Protein AF-A0A2J4P9V1-F1 (afdb_monomer_lite)

Secondary structure (DSSP, 8-state):
----PPPEEE---SHHHHHHHHHHHHTT--EEE-

Foldseek 3Di:
DDDDADAAEQEDDPPVSVVVQVVCVVVVHHYDYD

Sequence (34 aa):
MSTTLPTVAVIGSGTMGAGIAEVAAAAGHPVLIY

Radius of gyration: 10.46 Å; chains: 1; bounding box: 22×17×31 Å

Structure (mmCIF, N/CA/C/O backbone):
data_AF-A0A2J4P9V1-F1
#
_entry.id   AF-A0A2J4P9V1-F1
#
loop_
_atom_site.group_PDB
_atom_site.id
_atom_site.type_symbol
_atom_site.label_atom_id
_atom_site.label_alt_id
_atom_site.label_comp_id
_atom_site.label_asym_id
_atom_site.label_entity_id
_atom_site.label_seq_id
_atom_site.pdbx_PDB_ins_code
_atom_site.Cartn_x
_atom_site.Cartn_y
_atom_site.Cartn_z
_atom_site.occupancy
_atom_site.B_iso_or_equiv
_atom_site.auth_seq_id
_atom_site.auth_comp_id
_atom_site.auth_asym_id
_atom_site.auth_atom_id
_atom_site.pdbx_PDB_model_num
ATOM 1 N N . MET A 1 1 ? -14.057 2.348 22.644 1.00 52.56 1 MET A N 1
ATOM 2 C CA . MET A 1 1 ? -12.744 3.019 22.541 1.00 52.56 1 MET A CA 1
ATOM 3 C C . MET A 1 1 ? -12.276 2.825 21.105 1.00 52.56 1 MET A C 1
ATOM 5 O O . MET A 1 1 ? -12.055 1.685 20.726 1.00 52.56 1 MET A O 1
ATOM 9 N N . SER A 1 2 ? -12.273 3.869 20.270 1.00 64.75 2 SER A N 1
ATOM 10 C CA . SER A 1 2 ? -11.824 3.750 18.873 1.00 64.75 2 SER A CA 1
ATOM 11 C C . SER A 1 2 ? -10.314 3.938 18.843 1.00 64.75 2 SER A C 1
ATOM 13 O O . SER A 1 2 ? -9.835 5.067 18.890 1.00 64.75 2 SER A O 1
ATOM 15 N N . THR A 1 3 ? -9.559 2.843 18.844 1.00 69.81 3 THR A N 1
ATOM 16 C CA . THR A 1 3 ? -8.122 2.884 18.569 1.00 69.81 3 THR A CA 1
ATOM 17 C C . THR A 1 3 ? -7.958 3.064 17.068 1.00 69.81 3 THR A C 1
ATOM 19 O O . THR A 1 3 ? -8.138 2.114 16.308 1.00 69.81 3 THR A O 1
ATOM 22 N N . THR A 1 4 ? -7.688 4.287 16.623 1.00 74.50 4 THR A N 1
ATOM 23 C CA . THR A 1 4 ? -7.319 4.539 15.229 1.00 74.50 4 THR A CA 1
ATOM 24 C C . THR A 1 4 ? -6.071 3.712 14.932 1.00 74.50 4 THR A C 1
ATOM 26 O O . THR A 1 4 ? -5.0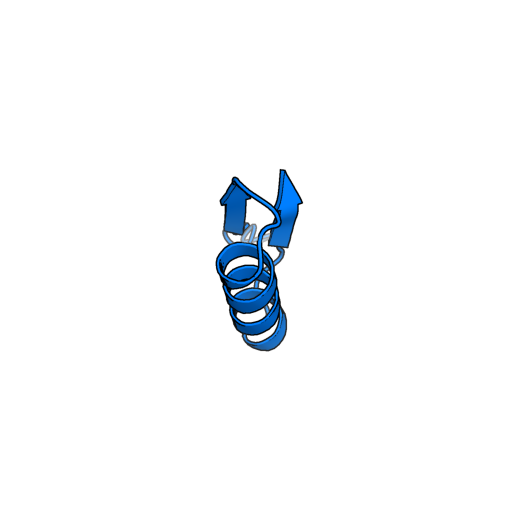29 3.929 15.552 1.00 74.50 4 THR A O 1
ATOM 29 N N . LEU A 1 5 ? -6.188 2.715 14.053 1.00 74.75 5 LEU A N 1
ATOM 30 C CA . LEU A 1 5 ? -5.032 1.934 13.618 1.00 74.75 5 LEU A CA 1
ATOM 31 C C . LEU A 1 5 ? -4.062 2.875 12.884 1.00 74.75 5 LEU A C 1
ATOM 33 O O . LEU A 1 5 ? -4.527 3.727 12.122 1.00 74.75 5 LEU A O 1
ATOM 37 N N . PRO A 1 6 ? -2.742 2.768 13.110 1.00 83.12 6 PRO A N 1
ATOM 38 C CA . PRO A 1 6 ? -1.775 3.596 12.403 1.00 83.12 6 PRO A CA 1
ATOM 39 C C . PRO A 1 6 ? -1.839 3.304 1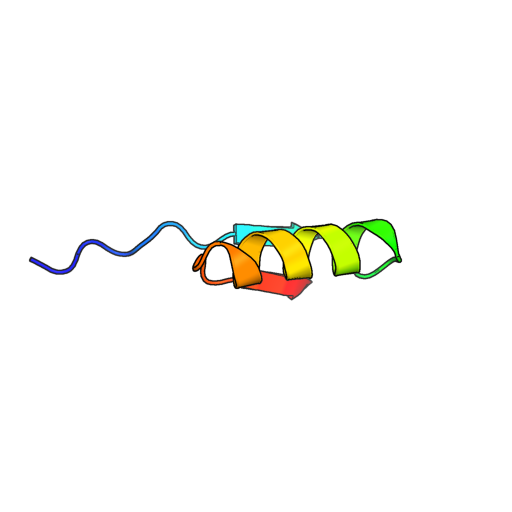0.896 1.00 83.12 6 PRO A C 1
ATOM 41 O O . PRO A 1 6 ? -1.639 2.172 10.461 1.00 83.12 6 PRO A O 1
ATOM 44 N N . THR A 1 7 ? -2.144 4.337 10.111 1.00 93.44 7 THR A N 1
ATOM 45 C CA . THR A 1 7 ? -2.171 4.291 8.643 1.00 93.44 7 THR A CA 1
ATOM 46 C C . THR A 1 7 ? -0.749 4.349 8.090 1.00 93.44 7 THR A C 1
ATOM 48 O O . THR A 1 7 ? 0.053 5.179 8.520 1.00 93.44 7 THR A O 1
ATOM 51 N N . VAL A 1 8 ? -0.443 3.508 7.102 1.00 95.44 8 VAL A N 1
ATOM 52 C CA . VAL A 1 8 ? 0.842 3.504 6.392 1.00 95.44 8 VAL A CA 1
ATOM 53 C C . VAL A 1 8 ? 0.744 4.410 5.167 1.00 95.44 8 VAL A C 1
ATOM 55 O O . VAL A 1 8 ? -0.135 4.231 4.328 1.00 95.44 8 VAL A O 1
ATOM 58 N N . ALA A 1 9 ? 1.657 5.373 5.041 1.00 97.00 9 ALA A N 1
ATOM 59 C CA . ALA A 1 9 ? 1.800 6.187 3.838 1.00 97.00 9 ALA A CA 1
ATOM 60 C C . ALA A 1 9 ? 3.018 5.715 3.034 1.00 97.00 9 ALA A C 1
ATOM 62 O O . ALA A 1 9 ? 4.135 5.697 3.552 1.00 97.00 9 AL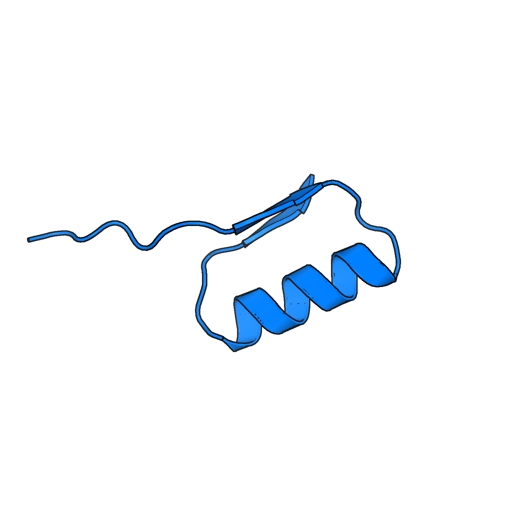A A O 1
ATOM 63 N N . VAL A 1 10 ? 2.802 5.350 1.771 1.00 97.62 10 VAL A N 1
ATOM 64 C CA . VAL A 1 10 ? 3.863 4.990 0.825 1.00 97.62 10 VAL A CA 1
ATOM 65 C C . VAL A 1 10 ? 4.043 6.141 -0.153 1.00 97.62 10 VAL A C 1
ATOM 67 O O . VAL A 1 10 ? 3.107 6.501 -0.863 1.00 97.62 10 VAL A O 1
ATOM 70 N N . ILE A 1 11 ? 5.243 6.721 -0.170 1.00 97.31 11 ILE A N 1
ATOM 71 C CA . ILE A 1 11 ? 5.598 7.815 -1.076 1.00 97.31 11 ILE A CA 1
ATOM 72 C C . ILE A 1 11 ? 6.386 7.234 -2.249 1.00 97.31 11 ILE A C 1
ATOM 74 O O . ILE A 1 11 ? 7.486 6.710 -2.067 1.00 97.31 11 ILE A O 1
ATOM 78 N N . GLY A 1 12 ? 5.819 7.339 -3.445 1.00 94.94 12 GLY A N 1
ATOM 79 C CA . GLY A 1 12 ? 6.326 6.749 -4.675 1.00 94.94 12 GLY A CA 1
ATOM 80 C C . GLY A 1 12 ? 5.587 5.463 -5.049 1.00 94.94 12 GLY A C 1
ATOM 81 O O . GLY A 1 12 ? 5.527 4.507 -4.280 1.00 94.94 12 GLY A O 1
ATOM 82 N N . SER A 1 13 ? 5.085 5.412 -6.284 1.00 94.31 13 SER A N 1
ATOM 83 C CA . SER A 1 13 ? 4.293 4.307 -6.853 1.00 94.31 13 SER A CA 1
ATOM 84 C C . SER A 1 13 ? 5.068 3.440 -7.855 1.00 94.31 13 SER A C 1
ATOM 86 O O . SER A 1 13 ? 4.483 2.716 -8.661 1.00 94.31 13 SER A O 1
ATOM 88 N N . GLY A 1 14 ? 6.403 3.500 -7.809 1.00 96.56 14 GLY A N 1
ATOM 89 C CA . GLY A 1 14 ? 7.262 2.583 -8.560 1.00 96.56 14 GLY A CA 1
ATOM 90 C C . GLY A 1 14 ? 7.097 1.132 -8.094 1.00 96.56 14 GLY A C 1
ATOM 91 O O . GLY A 1 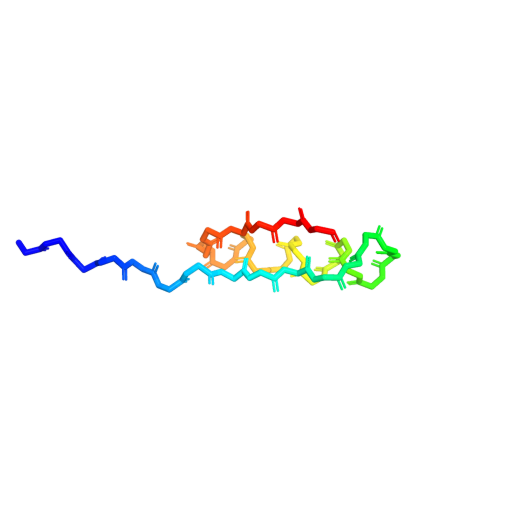14 ? 6.401 0.850 -7.121 1.00 96.56 14 GLY A O 1
ATOM 92 N N . THR A 1 15 ? 7.790 0.196 -8.743 1.00 97.69 15 THR A N 1
ATOM 93 C CA . THR A 1 15 ? 7.667 -1.250 -8.465 1.00 97.69 15 THR A CA 1
ATOM 94 C C . THR A 1 15 ? 7.831 -1.601 -6.983 1.00 97.69 15 THR A C 1
ATOM 96 O O . THR A 1 15 ? 7.026 -2.345 -6.430 1.00 97.69 15 THR A O 1
ATOM 99 N N . MET A 1 16 ? 8.833 -1.016 -6.319 1.00 97.31 16 MET A N 1
ATOM 100 C CA . MET A 1 16 ? 9.048 -1.214 -4.883 1.00 97.31 16 MET A CA 1
ATOM 101 C C . MET A 1 16 ? 7.925 -0.602 -4.039 1.00 97.31 16 MET A C 1
ATOM 103 O O . MET A 1 16 ? 7.471 -1.236 -3.095 1.00 97.31 16 MET A O 1
ATOM 107 N N . GLY A 1 17 ? 7.450 0.598 -4.384 1.00 97.88 17 GLY A N 1
ATOM 108 C CA . GLY A 1 17 ? 6.375 1.273 -3.651 1.00 97.88 17 GLY A CA 1
ATOM 109 C C . GLY A 1 17 ? 5.052 0.512 -3.723 1.00 97.88 17 GLY A C 1
ATOM 110 O O . GLY A 1 17 ? 4.409 0.293 -2.700 1.00 97.88 17 GLY A O 1
ATOM 111 N N . ALA A 1 18 ? 4.698 0.011 -4.908 1.00 97.75 18 ALA A N 1
ATOM 112 C CA . ALA A 1 18 ? 3.535 -0.852 -5.088 1.00 97.75 18 ALA A CA 1
ATOM 113 C C . ALA A 1 18 ? 3.639 -2.137 -4.245 1.00 97.75 18 ALA A C 1
ATOM 115 O O . ALA A 1 18 ? 2.695 -2.474 -3.536 1.00 97.75 18 ALA A O 1
ATOM 116 N N . GLY A 1 19 ? 4.803 -2.800 -4.243 1.00 98.12 19 GLY A N 1
ATOM 117 C CA . GLY A 1 19 ? 5.026 -3.998 -3.426 1.00 98.12 19 GLY A CA 1
ATOM 118 C C . GLY A 1 19 ? 4.958 -3.729 -1.917 1.00 98.12 19 GLY A C 1
ATOM 119 O O . GLY A 1 19 ? 4.370 -4.512 -1.175 1.00 98.12 19 GLY A O 1
ATOM 120 N N . ILE A 1 20 ? 5.498 -2.599 -1.446 1.00 97.69 20 ILE A N 1
ATOM 121 C CA . ILE A 1 20 ? 5.390 -2.189 -0.035 1.00 97.69 20 ILE A CA 1
ATOM 122 C C . ILE A 1 20 ? 3.921 -1.960 0.345 1.00 97.69 20 ILE A C 1
ATOM 124 O O . ILE A 1 20 ? 3.480 -2.431 1.394 1.00 97.69 20 ILE A O 1
ATOM 128 N N . ALA A 1 21 ? 3.159 -1.266 -0.507 1.00 97.69 21 ALA A N 1
ATOM 129 C CA . ALA A 1 21 ? 1.739 -1.019 -0.282 1.00 97.69 21 ALA A CA 1
ATOM 130 C C . ALA A 1 21 ? 0.926 -2.323 -0.240 1.00 97.69 21 ALA A C 1
ATOM 132 O O . ALA A 1 21 ? 0.079 -2.485 0.637 1.00 97.69 21 ALA A O 1
ATOM 133 N N . GLU A 1 22 ? 1.219 -3.268 -1.136 1.00 97.75 22 GLU A N 1
ATOM 134 C CA . GLU A 1 22 ? 0.582 -4.586 -1.178 1.00 97.75 22 GLU A CA 1
ATOM 135 C C . GLU A 1 22 ? 0.825 -5.376 0.113 1.00 97.75 22 GLU A C 1
ATOM 137 O O . GLU A 1 22 ? -0.124 -5.849 0.737 1.00 97.75 22 GLU A O 1
ATOM 142 N N . VAL A 1 23 ? 2.080 -5.458 0.569 1.00 97.56 23 VAL A N 1
ATOM 143 C CA . VAL A 1 23 ? 2.433 -6.179 1.801 1.00 97.56 23 VAL A CA 1
ATOM 144 C C . VAL A 1 23 ? 1.777 -5.542 3.031 1.00 97.56 23 VAL A C 1
ATOM 146 O O . VAL A 1 23 ? 1.238 -6.253 3.881 1.00 97.56 23 VAL A O 1
ATOM 149 N N . ALA A 1 24 ? 1.780 -4.209 3.134 1.00 96.06 24 ALA A N 1
ATOM 150 C CA . ALA A 1 24 ? 1.164 -3.503 4.257 1.00 96.06 24 ALA A CA 1
ATOM 151 C C . ALA A 1 24 ? -0.362 -3.701 4.303 1.00 96.06 24 ALA A C 1
ATOM 153 O O . ALA A 1 24 ? -0.915 -3.967 5.377 1.00 96.06 24 ALA A O 1
ATOM 154 N N . ALA A 1 25 ? -1.023 -3.637 3.142 1.00 96.06 25 ALA A N 1
ATOM 155 C CA . ALA A 1 25 ? -2.457 -3.879 3.015 1.00 96.06 25 ALA A CA 1
ATOM 156 C C . ALA A 1 25 ? -2.818 -5.338 3.331 1.00 96.06 25 ALA A C 1
ATOM 158 O O . ALA A 1 25 ? -3.772 -5.589 4.067 1.00 96.06 25 ALA A O 1
ATOM 159 N N . ALA A 1 26 ? -2.024 -6.302 2.853 1.00 97.44 26 ALA A N 1
ATOM 160 C CA . ALA A 1 26 ? -2.200 -7.722 3.159 1.00 97.44 26 ALA A CA 1
ATOM 161 C C . ALA A 1 26 ? -2.057 -8.022 4.662 1.00 97.44 26 ALA A C 1
ATOM 163 O O . ALA A 1 26 ? -2.729 -8.908 5.186 1.00 97.44 26 ALA A O 1
ATOM 164 N N . ALA A 1 27 ? -1.232 -7.250 5.373 1.00 95.75 27 ALA A N 1
ATOM 165 C CA . ALA A 1 27 ? -1.091 -7.319 6.826 1.00 95.75 27 ALA A CA 1
ATOM 166 C C . ALA A 1 27 ? -2.223 -6.606 7.603 1.00 95.75 27 ALA A C 1
ATOM 168 O O . ALA A 1 27 ? -2.185 -6.569 8.831 1.00 95.75 27 ALA A O 1
ATOM 169 N N . GLY A 1 28 ? -3.225 -6.044 6.916 1.00 94.06 28 GLY A N 1
ATOM 170 C CA . GLY A 1 28 ? -4.400 -5.419 7.530 1.00 94.06 28 GLY A CA 1
ATOM 171 C C . GLY A 1 28 ? -4.224 -3.948 7.911 1.00 94.06 28 GLY A C 1
ATOM 172 O O . GLY A 1 28 ? -5.063 -3.400 8.628 1.00 94.06 28 GLY A O 1
ATOM 173 N N . HIS A 1 29 ? -3.160 -3.293 7.442 1.00 94.19 29 HIS A N 1
ATOM 174 C CA . HIS A 1 29 ? -2.954 -1.868 7.685 1.00 94.19 29 HIS A CA 1
ATOM 175 C C . HIS A 1 29 ? -3.682 -1.043 6.617 1.00 94.19 29 HIS A C 1
ATOM 177 O O . HIS A 1 29 ? -3.572 -1.354 5.430 1.00 94.19 29 HIS A O 1
ATOM 183 N N . PRO A 1 30 ? -4.386 0.039 6.987 1.00 95.69 30 PR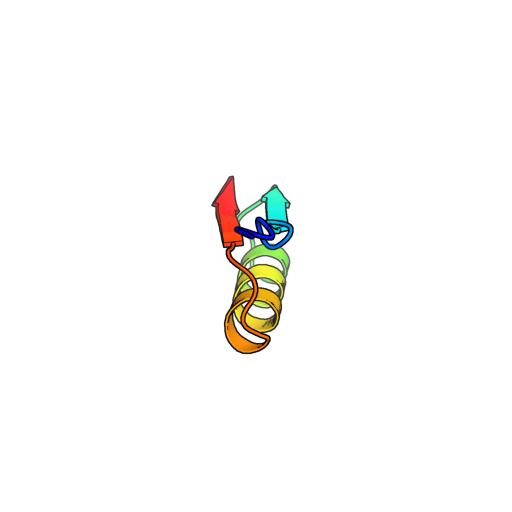O A N 1
ATOM 184 C CA . PRO A 1 30 ? -4.831 1.035 6.019 1.00 95.69 30 PRO A CA 1
ATOM 185 C C . PRO A 1 30 ? -3.618 1.658 5.315 1.00 95.69 30 PRO A C 1
ATOM 187 O O . PRO A 1 30 ? -2.687 2.110 5.987 1.00 95.69 30 PRO A O 1
ATOM 190 N N . VAL A 1 31 ? -3.629 1.693 3.980 1.00 97.00 31 VAL A N 1
ATOM 191 C CA . VAL A 1 31 ? -2.521 2.222 3.167 1.00 97.00 31 VAL A CA 1
ATOM 192 C C . VAL A 1 31 ? -2.985 3.402 2.321 1.00 97.00 31 VAL A C 1
ATOM 194 O O . VAL A 1 31 ? -4.025 3.339 1.667 1.00 97.00 31 VAL A O 1
ATOM 197 N N . LEU A 1 32 ? -2.184 4.465 2.308 1.00 96.94 32 LEU A N 1
ATOM 198 C CA . LEU A 1 32 ? -2.297 5.592 1.385 1.00 96.94 32 LEU A CA 1
ATOM 199 C C . LEU A 1 32 ? -1.065 5.611 0.477 1.00 96.94 32 LEU A C 1
ATOM 201 O O . LEU A 1 32 ? 0.058 5.472 0.963 1.00 96.94 32 LEU A O 1
ATOM 205 N N . ILE A 1 33 ? -1.271 5.786 -0.827 1.00 96.56 33 ILE A N 1
ATOM 206 C CA . 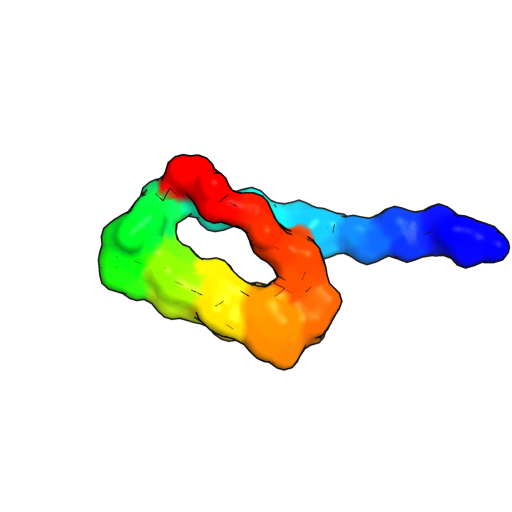ILE A 1 33 ? -0.193 5.880 -1.820 1.00 96.56 33 ILE A CA 1
ATOM 207 C C . ILE A 1 33 ? -0.153 7.312 -2.358 1.00 96.56 33 ILE A C 1
ATOM 209 O O . ILE A 1 33 ? -1.205 7.861 -2.693 1.00 96.56 33 ILE A O 1
ATOM 213 N N . TYR A 1 34 ? 1.048 7.887 -2.439 1.00 94.12 34 TYR A N 1
ATOM 214 C CA . TYR A 1 34 ? 1.318 9.240 -2.934 1.00 94.12 34 TYR A CA 1
ATOM 215 C C . TYR A 1 34 ? 2.396 9.252 -4.015 1.00 94.12 34 TYR A C 1
ATOM 217 O O . TYR A 1 34 ? 3.323 8.412 -3.944 1.00 94.12 34 TYR A O 1
#

pLDDT: mean 91.75, std 10.94, range [52.56, 98.12]

Organism: NCBI:txid1134687

InterPro domains:
  IPR006176 3-hydroxyacyl-CoA dehydrogenase, NAD binding [PF02737] (7-34)
  IPR036291 NAD(P)-binding domain superfamily [SSF51735] (5-34)